Protein AF-A0A2P5CEM9-F1 (afdb_monomer_lite)

Foldseek 3Di:
DPAQDWDWDADPNFIKIKGKHKDWDFDDDPPPDTDTDIDIDIDIGGDPVCVCVCVPPVVVVVVVVVVVVCVVPVFDKDFDWDPCPPPPGTDSDDIDGDDDPDDLVPDDDDPVVSVVVVVVVVCVVPDPD

Sequence (129 aa):
MDDNQEIFKVFQGTQFWWTSGRVSYQAVTTSQKVSSVQRRYYKLTFHRCHRDLIINSYINHVMKQGQAVMVRNQQRKLFTNGSTESWYGGKWTKCVHFEHPAHFDTLAMDPKRKQEIIDGLLKFKNGKE

Radius of gyration: 23.64 Å; chains: 1; bounding box: 60×34×58 Å

Secondary structure (DSSP, 8-state):
--TT-EEEEEETTEEEEEEEEEEEEEEE-SSS-EEEEEEEEEEEEE-GGGHHHIIIIIHHHHHHHHHHHHHHT---EEEEEPPTTSSSTT-EEEEEE---S--TTTS---HHHHHHHHHHHHHHHH---

InterPro domains:
  IPR050747 Mitochondrial chaperone BCS1 subfamily [PTHR23070] (1-129)

Organism: Parasponia andersonii (NCBI:txid3476)

Structure (mmCIF, N/CA/C/O backbone):
data_AF-A0A2P5CEM9-F1
#
_entry.id   AF-A0A2P5CEM9-F1
#
loop_
_atom_site.group_PDB
_atom_site.id
_atom_site.type_symbol
_atom_site.label_atom_id
_atom_site.label_alt_id
_atom_site.label_comp_id
_atom_site.label_asym_id
_atom_site.label_entity_id
_atom_site.label_seq_id
_atom_site.pdbx_PDB_ins_code
_atom_site.Cartn_x
_atom_site.Cartn_y
_atom_site.Cartn_z
_atom_site.occupancy
_atom_site.B_iso_or_equiv
_atom_site.auth_seq_id
_atom_site.auth_comp_id
_atom_site.auth_asym_id
_atom_site.auth_atom_id
_atom_site.pdbx_PDB_model_num
ATOM 1 N N . MET A 1 1 ? 11.752 -11.652 -6.640 1.00 60.38 1 MET A N 1
ATOM 2 C CA . MET A 1 1 ? 12.054 -11.342 -8.044 1.00 60.38 1 MET A CA 1
ATOM 3 C C . MET A 1 1 ? 13.547 -11.402 -8.159 1.00 60.38 1 MET A C 1
ATOM 5 O O . MET A 1 1 ? 14.207 -10.527 -7.597 1.00 60.38 1 MET A O 1
ATOM 9 N N . ASP A 1 2 ? 14.052 -12.455 -8.779 1.00 72.62 2 ASP A N 1
ATOM 10 C CA . ASP A 1 2 ? 15.472 -12.510 -9.105 1.00 72.62 2 ASP A CA 1
ATOM 11 C C . ASP A 1 2 ? 15.781 -11.507 -10.223 1.00 72.62 2 ASP A C 1
ATOM 13 O O . ASP A 1 2 ? 14.880 -10.991 -10.899 1.00 72.62 2 ASP A O 1
ATOM 17 N N . ASP A 1 3 ? 17.051 -11.134 -10.365 1.00 73.94 3 ASP A N 1
ATOM 18 C CA . ASP A 1 3 ? 17.450 -10.172 -11.390 1.00 73.94 3 ASP A CA 1
ATOM 19 C C . ASP A 1 3 ? 17.136 -10.763 -12.788 1.00 73.94 3 ASP A C 1
ATOM 21 O O . ASP A 1 3 ? 17.421 -11.928 -13.055 1.00 73.94 3 ASP A O 1
ATOM 25 N N . ASN A 1 4 ? 16.529 -9.962 -13.671 1.00 75.31 4 ASN A N 1
ATOM 26 C CA . ASN A 1 4 ? 16.057 -10.325 -15.019 1.00 75.31 4 ASN A CA 1
ATOM 27 C C . ASN A 1 4 ? 14.884 -11.318 -15.092 1.00 75.31 4 ASN A C 1
ATOM 29 O O . ASN A 1 4 ? 14.591 -11.842 -16.165 1.00 75.31 4 ASN A O 1
ATOM 33 N N . GLN A 1 5 ? 14.172 -11.560 -13.990 1.00 80.62 5 GLN A N 1
ATOM 34 C CA . GLN A 1 5 ? 12.951 -12.359 -14.033 1.00 80.62 5 GLN A CA 1
ATOM 35 C C . GLN A 1 5 ? 11.828 -11.595 -14.749 1.00 80.62 5 GLN A C 1
ATOM 37 O O . GLN A 1 5 ? 11.473 -10.481 -14.351 1.00 80.62 5 GLN A O 1
ATOM 42 N N . GLU A 1 6 ? 11.252 -12.208 -15.785 1.00 85.44 6 GLU A N 1
ATOM 43 C CA . GLU A 1 6 ? 10.106 -11.660 -16.509 1.00 85.44 6 GLU A CA 1
ATOM 44 C C . GLU A 1 6 ? 8.791 -12.244 -15.992 1.00 85.44 6 GLU A C 1
ATOM 46 O O . GLU A 1 6 ? 8.664 -13.448 -15.763 1.00 85.44 6 GLU A O 1
ATOM 51 N N . ILE A 1 7 ? 7.787 -11.388 -15.818 1.00 88.25 7 ILE A N 1
ATOM 52 C CA . ILE A 1 7 ? 6.451 -11.787 -15.385 1.00 88.25 7 ILE A CA 1
ATOM 53 C C . ILE A 1 7 ? 5.422 -11.293 -16.374 1.00 88.25 7 ILE A C 1
ATOM 55 O O . ILE A 1 7 ? 5.240 -10.091 -16.568 1.00 88.25 7 ILE A O 1
ATOM 59 N N . PHE A 1 8 ? 4.686 -12.255 -16.911 1.00 89.75 8 PHE A N 1
ATOM 60 C CA . PHE A 1 8 ? 3.528 -12.017 -17.746 1.00 89.75 8 PHE A CA 1
ATOM 61 C C . PHE A 1 8 ? 2.328 -11.534 -16.923 1.00 89.75 8 PHE A C 1
ATOM 63 O O . PHE A 1 8 ? 2.036 -12.051 -15.837 1.00 89.75 8 PHE A O 1
ATOM 70 N N . LYS A 1 9 ? 1.608 -10.546 -17.455 1.00 89.88 9 LYS A N 1
ATOM 71 C CA . LYS A 1 9 ? 0.383 -10.006 -16.866 1.00 89.88 9 LYS A CA 1
ATOM 72 C C . LYS A 1 9 ? -0.648 -9.677 -17.939 1.00 89.88 9 LYS A C 1
ATOM 74 O O . LYS A 1 9 ? -0.313 -9.295 -19.058 1.00 89.88 9 LYS A O 1
ATOM 79 N N . VAL A 1 10 ? -1.914 -9.785 -17.538 1.00 90.38 10 VAL A N 1
ATOM 80 C CA . VAL A 1 10 ? -3.079 -9.400 -18.338 1.00 90.38 10 VAL A CA 1
ATOM 81 C C . VAL A 1 10 ? -3.905 -8.395 -17.548 1.00 90.38 10 VAL A C 1
ATOM 83 O O . VAL A 1 10 ? -4.236 -8.640 -16.388 1.00 90.38 10 VAL A O 1
ATOM 86 N N . PHE A 1 11 ? -4.249 -7.268 -18.167 1.00 89.25 11 PHE A N 1
ATOM 87 C CA . PHE A 1 11 ? -5.136 -6.258 -17.592 1.00 89.25 11 PHE A CA 1
ATOM 88 C C . PHE A 1 11 ? -6.099 -5.759 -18.663 1.00 89.25 11 PHE A C 1
ATOM 90 O O . PHE A 1 11 ? -5.661 -5.287 -19.708 1.00 89.25 11 PHE A O 1
ATOM 97 N N . GLN A 1 12 ? -7.406 -5.887 -18.414 1.00 87.56 12 GLN A N 1
ATOM 98 C CA . GLN A 1 12 ? -8.457 -5.481 -19.361 1.00 87.56 12 GLN A CA 1
ATOM 99 C C . GLN A 1 12 ? -8.212 -6.008 -20.794 1.00 87.56 12 GLN A C 1
ATOM 101 O O . GLN A 1 12 ? -8.311 -5.271 -21.768 1.00 87.56 12 GLN A O 1
ATOM 106 N N . GLY A 1 13 ? -7.810 -7.280 -20.917 1.00 87.12 13 GLY A N 1
ATOM 107 C CA . GLY A 1 13 ? -7.512 -7.926 -22.205 1.00 87.12 13 GLY A CA 1
ATOM 108 C C . GLY A 1 13 ? -6.169 -7.546 -22.842 1.00 87.12 13 GLY A C 1
ATOM 109 O O . GLY A 1 13 ? -5.785 -8.142 -23.842 1.00 87.12 13 GLY A O 1
ATOM 110 N N . THR A 1 14 ? -5.421 -6.607 -22.258 1.00 88.31 14 THR A N 1
ATOM 111 C CA . THR A 1 14 ? -4.085 -6.214 -22.725 1.00 88.31 14 THR A CA 1
ATOM 112 C C . THR A 1 14 ? -3.001 -7.030 -22.032 1.00 88.31 14 THR A C 1
ATOM 114 O O . THR A 1 14 ? -3.011 -7.161 -20.806 1.00 88.31 14 THR A O 1
ATOM 117 N N . GLN A 1 15 ? -2.042 -7.532 -22.809 1.00 91.25 15 GLN A N 1
ATOM 118 C CA . GLN A 1 15 ? -0.895 -8.299 -22.322 1.00 91.25 15 GLN A CA 1
ATOM 119 C C . GLN A 1 15 ? 0.357 -7.425 -22.196 1.00 91.25 15 GLN A C 1
ATOM 121 O O . GLN A 1 15 ? 0.617 -6.571 -23.048 1.00 91.25 15 GLN A O 1
ATOM 126 N N . PHE A 1 16 ? 1.137 -7.637 -21.136 1.00 91.06 16 PHE A N 1
ATOM 127 C CA . PHE A 1 16 ? 2.405 -6.941 -20.907 1.00 91.06 16 PHE A CA 1
ATOM 128 C C . PHE A 1 16 ? 3.319 -7.718 -19.952 1.00 91.06 16 PHE A C 1
ATOM 130 O O . PHE A 1 16 ? 2.892 -8.648 -19.262 1.00 91.06 16 PHE A O 1
ATOM 137 N N . TRP A 1 17 ? 4.583 -7.298 -19.897 1.00 92.56 17 TRP A N 1
ATOM 138 C CA . TRP A 1 17 ? 5.641 -7.959 -19.137 1.00 92.56 17 TRP A CA 1
ATOM 139 C C . TRP A 1 17 ? 6.284 -7.006 -18.140 1.00 92.56 17 TRP A C 1
ATOM 141 O O . TRP A 1 17 ? 6.660 -5.888 -18.491 1.00 92.56 17 TRP A O 1
ATOM 151 N N . TRP A 1 18 ? 6.446 -7.472 -16.906 1.00 93.25 18 TRP A N 1
ATOM 152 C CA . TRP A 1 18 ? 7.292 -6.830 -15.906 1.00 93.25 18 TRP A CA 1
ATOM 153 C C . TRP A 1 18 ? 8.640 -7.523 -15.847 1.00 93.25 18 TRP A C 1
ATOM 155 O O . TRP A 1 18 ? 8.683 -8.743 -15.745 1.00 93.25 18 TRP A O 1
ATOM 165 N N . THR A 1 19 ? 9.721 -6.754 -15.836 1.00 91.75 19 THR A N 1
ATOM 166 C CA . THR A 1 19 ? 11.071 -7.279 -15.635 1.00 91.75 19 THR A CA 1
ATOM 167 C C . THR A 1 19 ? 11.777 -6.513 -14.521 1.00 91.75 19 THR A C 1
ATOM 169 O O . THR A 1 19 ? 11.674 -5.286 -14.427 1.00 91.75 19 THR A O 1
ATOM 172 N N . SER A 1 20 ? 12.452 -7.226 -13.619 1.00 91.12 20 SER A N 1
ATOM 173 C CA . SER A 1 20 ? 13.318 -6.625 -12.597 1.00 91.12 20 SER A CA 1
ATOM 174 C C . SER A 1 20 ? 14.733 -6.482 -13.133 1.00 91.12 20 SER A C 1
ATOM 176 O O . SER A 1 20 ? 15.295 -7.421 -13.684 1.00 91.12 20 SER A O 1
ATOM 178 N N . GLY A 1 21 ? 15.334 -5.317 -12.928 1.00 86.44 21 GLY A N 1
ATOM 179 C CA . GLY A 1 21 ? 16.712 -5.057 -13.310 1.00 86.44 21 GLY A CA 1
ATOM 180 C C . GLY A 1 21 ? 17.485 -4.343 -12.213 1.00 86.44 21 GLY A C 1
ATOM 181 O O . GLY A 1 21 ? 16.935 -3.839 -11.227 1.00 86.44 21 GLY A O 1
ATOM 182 N N . ARG A 1 22 ? 18.800 -4.300 -12.393 1.00 85.31 22 ARG A N 1
ATOM 183 C CA . ARG A 1 22 ? 19.741 -3.760 -11.420 1.00 85.31 22 ARG A CA 1
ATOM 184 C C . ARG A 1 22 ? 20.804 -2.947 -12.140 1.00 85.31 22 ARG A C 1
ATOM 186 O O . ARG A 1 22 ? 21.399 -3.419 -13.100 1.00 85.31 22 ARG A O 1
ATOM 193 N N . VAL A 1 23 ? 21.039 -1.728 -11.667 1.00 83.00 23 VAL A N 1
ATOM 194 C CA . VAL A 1 23 ? 22.134 -0.871 -12.127 1.00 83.00 23 VAL A CA 1
ATOM 195 C C . VAL A 1 23 ? 23.090 -0.676 -10.961 1.00 83.00 23 VAL A C 1
ATOM 197 O O . VAL A 1 23 ? 22.695 -0.189 -9.900 1.00 83.00 23 VAL A O 1
ATOM 200 N N . SER A 1 24 ? 24.344 -1.076 -11.144 1.00 78.19 24 SER A N 1
ATOM 201 C CA . SER A 1 24 ? 25.435 -0.784 -10.216 1.00 78.19 24 SER A CA 1
ATOM 202 C C . SER A 1 24 ? 26.276 0.356 -10.766 1.00 78.19 24 SER A C 1
ATOM 204 O O . SER A 1 24 ? 26.727 0.286 -11.907 1.00 78.19 24 SER A O 1
ATOM 206 N N . TYR A 1 25 ? 26.526 1.372 -9.948 1.00 76.25 25 TYR A N 1
ATOM 207 C CA . TYR A 1 25 ? 27.517 2.401 -10.245 1.00 76.25 25 TYR A CA 1
ATOM 208 C C . TYR A 1 25 ? 28.475 2.551 -9.063 1.00 76.25 25 TYR A C 1
ATOM 210 O O . TYR A 1 25 ? 28.106 2.352 -7.900 1.00 76.25 25 TYR A O 1
ATOM 218 N N . GLN A 1 26 ? 29.733 2.852 -9.375 1.00 68.50 26 GLN A N 1
ATOM 219 C CA . GLN A 1 26 ? 30.763 3.087 -8.372 1.00 68.50 26 GLN A CA 1
ATOM 220 C C . GLN A 1 26 ? 30.558 4.487 -7.793 1.00 68.50 26 GLN A C 1
ATOM 222 O O . GLN A 1 26 ? 30.620 5.474 -8.523 1.00 68.50 26 GLN A O 1
ATOM 227 N N . ALA A 1 27 ? 30.279 4.576 -6.493 1.00 65.12 27 ALA A N 1
ATOM 228 C CA . ALA A 1 27 ? 30.255 5.848 -5.787 1.00 65.12 27 ALA A CA 1
ATOM 229 C C . ALA A 1 27 ? 31.578 6.012 -5.030 1.00 65.12 27 ALA A C 1
ATOM 231 O O . ALA A 1 27 ? 31.940 5.179 -4.194 1.00 65.12 27 ALA A O 1
ATOM 232 N N . VAL A 1 28 ? 32.307 7.087 -5.333 1.00 61.00 28 VAL A N 1
ATOM 233 C CA . VAL A 1 28 ? 33.499 7.478 -4.576 1.00 61.00 28 VAL A CA 1
ATOM 234 C C . VAL A 1 28 ? 33.035 8.339 -3.406 1.00 61.00 28 VAL A C 1
ATOM 236 O O . VAL A 1 28 ? 32.573 9.460 -3.594 1.00 61.00 28 VAL A O 1
ATOM 239 N N . THR A 1 29 ? 33.122 7.801 -2.193 1.00 59.34 29 THR A N 1
ATOM 240 C CA . THR A 1 29 ? 32.915 8.559 -0.950 1.00 59.34 29 THR A CA 1
ATOM 241 C C . THR A 1 29 ? 34.243 9.090 -0.412 1.00 59.34 29 THR A C 1
ATOM 243 O O . THR A 1 29 ? 35.271 8.430 -0.551 1.00 59.34 29 THR A O 1
ATOM 246 N N . THR A 1 30 ? 34.212 10.259 0.239 1.00 61.12 30 THR A N 1
ATOM 247 C CA . THR A 1 30 ? 35.354 11.083 0.708 1.00 61.12 30 THR A CA 1
ATOM 248 C C . THR A 1 30 ? 36.281 10.417 1.744 1.00 61.12 30 THR A C 1
ATOM 250 O O . THR A 1 30 ? 37.157 11.064 2.303 1.00 61.12 30 THR A O 1
ATOM 253 N N . SER A 1 31 ? 36.136 9.118 2.004 1.00 58.53 31 SER A N 1
ATOM 254 C CA . SER A 1 31 ? 36.983 8.350 2.918 1.00 58.53 31 SER A CA 1
ATOM 255 C C . SER A 1 31 ? 37.314 6.977 2.319 1.00 58.53 31 SER A C 1
ATOM 257 O O . SER A 1 31 ? 36.693 5.995 2.705 1.00 58.53 31 SER A O 1
ATOM 259 N N . GLN A 1 32 ? 38.221 6.914 1.333 1.00 59.72 32 GLN A N 1
ATOM 260 C CA . GLN A 1 32 ? 38.959 5.720 0.841 1.00 59.72 32 GLN A CA 1
ATOM 261 C C . GLN A 1 32 ? 38.212 4.367 0.694 1.00 59.72 32 GLN A C 1
ATOM 263 O O . GLN A 1 32 ? 38.834 3.320 0.537 1.00 59.72 32 GLN A O 1
ATOM 268 N N . LYS A 1 33 ? 36.880 4.358 0.678 1.00 57.31 33 LYS A N 1
ATOM 269 C CA . LYS A 1 33 ? 36.043 3.168 0.576 1.00 57.31 33 LYS A CA 1
ATOM 270 C C . LYS A 1 33 ? 35.166 3.352 -0.648 1.00 57.31 33 LYS A C 1
ATOM 272 O O . LYS A 1 33 ? 34.277 4.204 -0.663 1.00 57.31 33 LYS A O 1
ATOM 277 N N . VAL A 1 34 ? 35.460 2.582 -1.691 1.00 56.84 34 VAL A N 1
ATOM 278 C CA . VAL A 1 34 ? 34.606 2.492 -2.876 1.00 56.84 34 VAL A CA 1
ATOM 279 C C . VAL A 1 34 ? 33.364 1.717 -2.456 1.00 56.84 34 VAL A C 1
ATOM 281 O O . VAL A 1 34 ? 33.444 0.534 -2.130 1.00 56.84 34 VAL A O 1
ATOM 284 N N . SER A 1 35 ? 32.221 2.396 -2.409 1.00 62.00 35 SER A N 1
ATOM 285 C CA . SER A 1 35 ? 30.934 1.753 -2.166 1.00 62.00 35 SER A CA 1
ATOM 286 C C . SER A 1 35 ? 30.231 1.568 -3.504 1.00 62.00 35 SER A C 1
ATOM 288 O O . SER A 1 35 ? 30.010 2.528 -4.246 1.00 62.00 35 SER A O 1
ATOM 290 N N . SER A 1 36 ? 29.888 0.328 -3.849 1.00 66.50 36 SER A N 1
ATOM 291 C CA . SER A 1 36 ? 29.016 0.065 -4.991 1.00 66.50 36 SER A CA 1
ATOM 292 C C . SER A 1 36 ? 27.578 0.378 -4.585 1.00 66.50 36 SER A C 1
ATOM 294 O O . SER A 1 36 ? 26.985 -0.354 -3.788 1.00 66.50 36 SER A O 1
ATOM 296 N N . VAL A 1 37 ? 26.997 1.443 -5.137 1.00 72.44 37 VAL A N 1
ATOM 297 C CA . VAL A 1 37 ? 25.571 1.712 -4.946 1.00 72.44 37 VAL A CA 1
ATOM 298 C C . VAL A 1 37 ? 24.806 0.918 -5.991 1.00 72.44 37 VAL A C 1
ATOM 300 O O . VAL A 1 37 ? 25.019 1.051 -7.196 1.00 72.44 37 VAL A O 1
ATOM 303 N N . GLN A 1 38 ? 23.912 0.063 -5.512 1.00 76.31 38 GLN A N 1
ATOM 304 C CA . GLN A 1 38 ? 23.103 -0.803 -6.348 1.00 76.31 38 GLN A CA 1
ATOM 305 C C . GLN A 1 38 ? 21.664 -0.295 -6.340 1.00 76.31 38 GLN A C 1
ATOM 307 O O . GLN A 1 38 ? 20.980 -0.356 -5.320 1.00 76.31 38 GLN A O 1
ATOM 312 N N . ARG A 1 39 ? 21.195 0.221 -7.479 1.00 81.94 39 ARG A N 1
ATOM 313 C CA . ARG A 1 39 ? 19.796 0.622 -7.663 1.00 81.94 39 ARG A CA 1
ATOM 314 C C . ARG A 1 39 ? 19.031 -0.483 -8.379 1.00 81.94 39 ARG A C 1
ATOM 316 O O . ARG A 1 39 ? 19.444 -0.945 -9.440 1.00 81.94 39 ARG A O 1
ATOM 323 N N . ARG A 1 40 ? 17.901 -0.892 -7.803 1.00 86.56 40 ARG A N 1
ATOM 324 C CA . ARG A 1 40 ? 16.937 -1.792 -8.449 1.00 86.56 40 ARG A CA 1
ATOM 325 C C . ARG A 1 40 ? 15.909 -0.971 -9.219 1.00 86.56 40 ARG A C 1
ATOM 327 O O . ARG A 1 40 ? 15.478 0.073 -8.734 1.00 86.56 40 ARG A O 1
ATOM 334 N N . TYR A 1 41 ? 15.517 -1.451 -10.391 1.00 87.50 41 TYR A N 1
ATOM 335 C CA . TYR A 1 41 ? 14.439 -0.876 -11.186 1.00 87.50 41 TYR A CA 1
ATOM 336 C C . TYR A 1 41 ? 13.494 -1.973 -11.669 1.00 87.50 41 TYR A C 1
ATOM 338 O O . TYR A 1 41 ? 13.864 -3.144 -11.754 1.00 87.50 41 TYR A O 1
ATOM 346 N N . TYR A 1 42 ? 12.271 -1.574 -11.999 1.00 89.56 42 TYR A N 1
ATOM 347 C CA . TYR A 1 42 ? 11.294 -2.433 -12.651 1.00 89.56 42 TYR A CA 1
ATOM 348 C C . TYR A 1 42 ? 10.941 -1.818 -13.997 1.00 89.56 42 TYR A C 1
ATOM 350 O O . TYR A 1 42 ? 10.687 -0.616 -14.085 1.00 89.56 42 TYR A O 1
ATOM 358 N N . LYS A 1 43 ? 10.945 -2.635 -15.045 1.00 91.12 43 LYS A N 1
ATOM 359 C CA . LYS A 1 43 ? 10.611 -2.233 -16.406 1.00 91.12 43 LYS A CA 1
ATOM 360 C C . LYS A 1 43 ? 9.303 -2.896 -16.816 1.00 91.12 43 LYS A C 1
ATOM 362 O O . LYS A 1 43 ? 9.112 -4.088 -16.600 1.00 91.12 43 LYS A O 1
ATOM 367 N N . LEU A 1 44 ? 8.423 -2.103 -17.416 1.00 92.50 44 LEU A N 1
ATOM 368 C CA . LEU A 1 44 ? 7.158 -2.552 -17.980 1.00 92.50 44 LEU A CA 1
ATOM 369 C C . LEU A 1 44 ? 7.250 -2.500 -19.508 1.00 92.50 44 LEU A C 1
ATOM 371 O O . LEU A 1 44 ? 7.451 -1.425 -20.074 1.00 92.50 44 LEU A O 1
ATOM 375 N N . THR A 1 45 ? 7.105 -3.646 -20.166 1.00 92.25 45 THR A N 1
ATOM 376 C CA . THR A 1 45 ? 7.158 -3.781 -21.628 1.00 92.25 45 THR A CA 1
ATOM 377 C C . THR A 1 45 ? 5.764 -4.104 -22.157 1.00 92.25 45 THR A C 1
ATOM 379 O O . THR A 1 45 ? 5.139 -5.066 -21.716 1.00 92.25 45 THR A O 1
ATOM 382 N N . PHE A 1 46 ? 5.265 -3.296 -23.091 1.00 92.06 46 PHE A N 1
ATOM 383 C CA . PHE A 1 46 ? 3.929 -3.427 -23.676 1.00 92.06 46 PHE A CA 1
ATOM 384 C C . PHE A 1 46 ? 3.910 -2.873 -25.105 1.00 92.06 46 PHE A C 1
ATOM 386 O O . PHE A 1 46 ? 4.776 -2.085 -25.492 1.00 92.06 46 PHE A O 1
ATOM 393 N N . HIS A 1 47 ? 2.910 -3.269 -25.892 1.00 92.00 47 HIS A N 1
ATOM 394 C CA . HIS A 1 47 ? 2.753 -2.766 -27.254 1.00 92.00 47 HIS A CA 1
ATOM 395 C C . HIS A 1 47 ? 2.275 -1.304 -27.262 1.00 92.00 47 HIS A C 1
ATOM 397 O O . HIS A 1 47 ? 1.369 -0.934 -26.515 1.00 92.00 47 HIS A O 1
ATOM 403 N N . ARG A 1 48 ? 2.839 -0.466 -28.146 1.00 90.69 48 ARG A N 1
ATOM 404 C CA . ARG A 1 48 ? 2.599 0.992 -28.178 1.00 90.69 48 ARG A CA 1
ATOM 405 C C . ARG A 1 48 ? 1.117 1.377 -28.273 1.00 90.69 48 ARG A C 1
ATOM 407 O O . ARG A 1 48 ? 0.741 2.408 -27.722 1.00 90.69 48 ARG A O 1
ATOM 414 N N . CYS A 1 49 ? 0.282 0.566 -28.927 1.00 92.50 49 CYS A N 1
ATOM 415 C CA . CYS A 1 49 ? -1.157 0.838 -29.049 1.00 92.50 49 CYS A CA 1
ATOM 416 C C . CYS A 1 49 ? -1.889 0.902 -27.696 1.00 92.50 49 CYS A C 1
ATOM 418 O O . CYS A 1 49 ? -2.905 1.577 -27.592 1.00 92.50 49 CYS A O 1
ATOM 420 N N . HIS A 1 50 ? -1.358 0.267 -26.648 1.00 91.75 50 HIS A N 1
ATOM 421 C CA . HIS A 1 50 ? -1.976 0.244 -25.321 1.00 91.75 50 HIS A CA 1
ATOM 422 C C . HIS A 1 50 ? -1.422 1.310 -24.368 1.00 91.75 50 HIS A C 1
ATOM 424 O O . HIS A 1 50 ? -1.706 1.275 -23.171 1.00 91.75 50 HIS A O 1
ATOM 430 N N . ARG A 1 51 ? -0.627 2.264 -24.872 1.00 90.38 51 ARG A N 1
ATOM 431 C CA . ARG A 1 51 ? 0.045 3.283 -24.053 1.00 90.38 51 ARG A CA 1
ATOM 432 C C . ARG A 1 51 ? -0.908 4.031 -23.126 1.00 90.38 51 ARG A C 1
ATOM 434 O O . ARG A 1 51 ? -0.610 4.149 -21.940 1.00 90.38 51 ARG A O 1
ATOM 441 N N . ASP A 1 52 ? -2.042 4.490 -23.639 1.00 92.62 52 ASP A N 1
ATOM 442 C CA . ASP A 1 52 ? -2.962 5.312 -22.850 1.00 92.62 52 ASP A CA 1
ATOM 443 C C . ASP A 1 52 ? -3.667 4.493 -21.762 1.00 92.62 52 ASP A C 1
ATOM 445 O O . ASP A 1 52 ? -3.809 4.957 -20.631 1.00 92.62 52 ASP A O 1
ATOM 449 N N . LEU A 1 53 ? -4.018 3.237 -22.056 1.00 92.69 53 LEU A N 1
ATOM 450 C CA . LEU A 1 53 ? -4.596 2.308 -21.082 1.00 92.69 53 LEU A CA 1
ATOM 451 C C . LEU A 1 53 ? -3.597 1.977 -19.965 1.00 92.69 53 LEU A C 1
ATOM 453 O O . LEU A 1 53 ? -3.950 1.988 -18.783 1.00 92.69 53 LEU A O 1
ATOM 457 N N . ILE A 1 54 ? -2.337 1.721 -20.322 1.00 91.88 54 ILE A N 1
ATOM 458 C CA . ILE A 1 54 ? -1.301 1.377 -19.348 1.00 91.88 54 ILE A CA 1
ATOM 459 C C . ILE A 1 54 ? -0.998 2.564 -18.430 1.00 91.88 54 ILE A C 1
ATOM 461 O O . ILE A 1 54 ? -1.026 2.413 -17.208 1.00 91.88 54 ILE A O 1
ATOM 465 N N . ILE A 1 55 ? -0.753 3.747 -19.000 1.00 90.38 55 ILE A N 1
ATOM 466 C CA . ILE A 1 55 ? -0.374 4.937 -18.229 1.00 90.38 55 ILE A CA 1
ATOM 467 C C . ILE A 1 55 ? -1.530 5.408 -17.339 1.00 90.38 55 ILE A C 1
ATOM 469 O O . ILE A 1 55 ? -1.322 5.642 -16.150 1.00 90.38 55 ILE A O 1
ATOM 473 N N . ASN A 1 56 ? -2.749 5.509 -17.879 1.00 91.44 56 ASN A N 1
ATOM 474 C CA . ASN A 1 56 ? -3.859 6.134 -17.155 1.00 91.44 56 ASN A CA 1
ATOM 475 C C . ASN A 1 56 ? -4.600 5.170 -16.218 1.00 91.44 56 ASN A C 1
ATOM 477 O O . ASN A 1 56 ? -5.130 5.603 -15.194 1.00 91.44 56 ASN A O 1
ATOM 481 N N . SER A 1 57 ? -4.652 3.874 -16.537 1.00 92.69 57 SER A N 1
ATOM 482 C CA . SER A 1 57 ? -5.443 2.896 -15.776 1.00 92.69 57 SER A CA 1
ATOM 483 C C . SER A 1 57 ? -4.558 1.922 -15.005 1.00 92.69 57 SER A C 1
ATOM 485 O O . SER A 1 57 ? -4.638 1.842 -13.776 1.00 92.69 57 SER A O 1
ATOM 487 N N . TYR A 1 58 ? -3.663 1.218 -15.702 1.00 93.06 58 TYR A N 1
ATOM 488 C CA . TYR A 1 58 ? -2.902 0.128 -15.094 1.00 93.06 58 TYR A CA 1
ATOM 489 C C . TYR A 1 58 ? -1.914 0.607 -14.022 1.00 93.06 58 TYR A C 1
ATOM 491 O O . TYR A 1 58 ? -1.907 0.066 -12.917 1.00 93.06 58 TYR A O 1
ATOM 499 N N . ILE A 1 59 ? -1.115 1.645 -14.295 1.00 91.88 59 ILE A N 1
ATOM 500 C CA . ILE A 1 59 ? -0.152 2.164 -13.306 1.00 91.88 59 ILE A CA 1
ATOM 501 C C . ILE A 1 59 ? -0.870 2.649 -12.043 1.00 91.88 59 ILE A C 1
ATOM 503 O O . ILE A 1 59 ? -0.463 2.313 -10.930 1.00 91.88 59 ILE A O 1
ATOM 507 N N . ASN A 1 60 ? -1.987 3.359 -12.199 1.00 92.75 60 ASN A N 1
ATOM 508 C CA . ASN A 1 60 ? -2.804 3.805 -11.071 1.00 92.75 60 ASN A CA 1
ATOM 509 C C . ASN A 1 60 ? -3.378 2.628 -10.273 1.00 92.75 60 ASN A C 1
ATOM 511 O O . ASN A 1 60 ? -3.395 2.663 -9.041 1.00 92.75 60 ASN A O 1
ATOM 515 N N . HIS A 1 61 ? -3.818 1.569 -10.953 1.00 93.19 61 HIS A N 1
ATOM 516 C CA . HIS A 1 61 ? -4.270 0.342 -10.307 1.00 93.19 61 HIS A CA 1
ATOM 517 C C . HIS A 1 61 ? -3.153 -0.316 -9.482 1.00 93.19 61 HIS A C 1
ATOM 519 O O . HIS A 1 61 ? -3.369 -0.628 -8.311 1.00 93.19 61 HIS A O 1
ATOM 525 N N . VAL A 1 62 ? -1.948 -0.453 -10.048 1.00 92.62 62 VAL A N 1
ATOM 526 C CA . VAL A 1 62 ? -0.778 -1.009 -9.347 1.00 92.62 62 VAL A CA 1
ATOM 527 C C . VAL A 1 62 ? -0.407 -0.162 -8.133 1.00 92.62 62 VAL A C 1
ATOM 529 O O . VAL A 1 62 ? -0.166 -0.715 -7.064 1.00 92.62 62 VAL A O 1
ATOM 532 N N . MET A 1 63 ? -0.415 1.169 -8.253 1.00 92.69 63 MET A N 1
ATOM 533 C CA . MET A 1 63 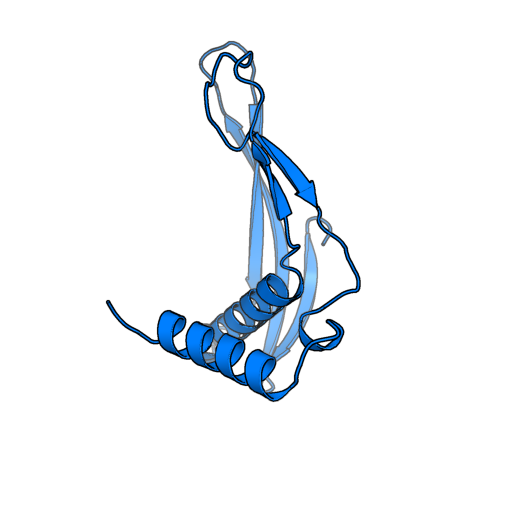? -0.123 2.064 -7.128 1.00 92.69 63 MET A CA 1
ATOM 534 C C . MET A 1 63 ? -1.146 1.914 -5.998 1.00 92.69 63 MET A C 1
ATOM 536 O O . MET A 1 63 ? -0.760 1.793 -4.837 1.00 92.69 63 MET A O 1
ATOM 540 N N . LYS A 1 64 ? -2.444 1.849 -6.323 1.00 93.50 64 LYS A N 1
ATOM 541 C CA . LYS A 1 64 ? -3.508 1.616 -5.331 1.00 93.50 64 LYS A CA 1
ATOM 542 C C . LYS A 1 64 ? -3.360 0.259 -4.644 1.00 93.50 64 LYS A C 1
ATOM 544 O O . LYS A 1 64 ? -3.470 0.180 -3.423 1.00 93.50 64 LYS A O 1
ATOM 549 N N . GLN A 1 65 ? -3.075 -0.800 -5.403 1.00 92.50 65 GLN A N 1
ATOM 550 C CA . GLN A 1 65 ? -2.818 -2.125 -4.833 1.00 92.50 65 GLN A CA 1
ATOM 551 C C . GLN A 1 65 ? -1.569 -2.129 -3.951 1.00 92.50 65 GLN A C 1
ATOM 553 O O . GLN A 1 65 ? -1.601 -2.682 -2.856 1.00 92.50 65 GLN A O 1
ATOM 558 N N . GLY A 1 66 ? -0.494 -1.473 -4.389 1.00 91.19 66 GLY A N 1
ATOM 559 C CA . GLY A 1 66 ? 0.730 -1.313 -3.612 1.00 91.19 66 GLY A CA 1
ATOM 560 C C . GLY A 1 66 ? 0.466 -0.614 -2.283 1.00 91.19 66 GLY A C 1
ATOM 561 O O . GLY A 1 66 ? 0.858 -1.128 -1.241 1.00 91.19 66 GLY A O 1
ATOM 562 N N . GLN A 1 67 ? -0.279 0.493 -2.295 1.00 90.75 67 GLN A N 1
ATOM 563 C CA . GLN A 1 67 ? -0.690 1.189 -1.073 1.00 90.75 67 GLN A CA 1
ATOM 564 C C . GLN A 1 67 ? -1.542 0.301 -0.162 1.00 90.75 67 GLN A C 1
ATOM 566 O O . GLN A 1 67 ? -1.282 0.239 1.036 1.00 90.75 67 GLN A O 1
ATOM 571 N N . ALA A 1 68 ? -2.514 -0.432 -0.708 1.00 90.38 68 ALA A N 1
ATOM 572 C CA . ALA A 1 68 ? -3.333 -1.353 0.077 1.00 90.38 68 ALA A CA 1
ATOM 573 C C . ALA A 1 68 ? -2.491 -2.463 0.731 1.00 90.38 68 ALA A C 1
ATOM 575 O O . ALA A 1 68 ? -2.689 -2.782 1.901 1.00 90.38 68 ALA A O 1
ATOM 576 N N . VAL A 1 69 ? -1.513 -3.016 0.005 1.00 89.31 69 VAL A N 1
ATOM 577 C CA . VAL A 1 69 ? -0.561 -4.000 0.541 1.00 89.31 69 VAL A CA 1
ATOM 578 C C . VAL A 1 69 ? 0.335 -3.372 1.604 1.00 89.31 69 VAL A C 1
ATOM 580 O O . VAL A 1 69 ? 0.561 -3.995 2.636 1.00 89.31 69 VAL A O 1
ATOM 583 N N . MET A 1 70 ? 0.810 -2.142 1.398 1.00 86.75 70 MET A N 1
ATOM 584 C CA . MET A 1 70 ? 1.608 -1.420 2.390 1.00 86.75 70 MET A CA 1
ATOM 585 C C . MET A 1 70 ? 0.827 -1.185 3.680 1.00 86.75 70 MET A C 1
ATOM 587 O O . MET A 1 70 ? 1.372 -1.450 4.741 1.00 86.75 70 MET A O 1
ATOM 591 N N . VAL A 1 71 ? -0.433 -0.746 3.597 1.00 84.75 71 VAL A N 1
ATOM 592 C CA . VAL A 1 71 ? -1.310 -0.547 4.764 1.00 84.75 71 VAL A CA 1
ATOM 593 C C . VAL A 1 71 ? -1.602 -1.878 5.454 1.00 84.75 71 VAL A C 1
ATOM 595 O O . VAL A 1 71 ? -1.499 -1.974 6.672 1.00 84.75 71 VAL A O 1
ATOM 598 N N . ARG A 1 72 ? -1.912 -2.932 4.689 1.00 81.50 72 ARG A N 1
ATOM 599 C CA . ARG A 1 72 ? -2.169 -4.273 5.235 1.00 81.50 72 ARG A CA 1
ATOM 600 C C . ARG A 1 72 ? -0.948 -4.851 5.950 1.00 81.50 72 ARG A C 1
ATOM 602 O O . ARG A 1 72 ? -1.090 -5.462 7.003 1.00 81.50 72 ARG A O 1
ATOM 609 N N . ASN A 1 73 ? 0.234 -4.661 5.375 1.00 80.69 73 ASN A N 1
ATOM 610 C CA . ASN A 1 73 ? 1.499 -5.143 5.925 1.00 80.69 73 ASN A CA 1
ATOM 611 C C . ASN A 1 73 ? 2.169 -4.105 6.832 1.00 80.69 73 ASN A C 1
ATOM 613 O O . ASN A 1 73 ? 3.326 -4.289 7.217 1.00 80.69 73 ASN A O 1
ATOM 617 N N . GLN A 1 74 ? 1.484 -3.005 7.164 1.00 79.00 74 GLN A N 1
ATOM 618 C CA . GLN A 1 74 ? 2.033 -1.979 8.031 1.00 79.00 74 GLN A CA 1
ATOM 619 C C . GLN A 1 74 ? 2.137 -2.549 9.441 1.00 79.00 74 GLN A C 1
ATOM 621 O O . GLN A 1 74 ? 1.179 -2.580 10.212 1.00 79.00 74 GLN A O 1
ATOM 626 N N . GLN A 1 75 ? 3.331 -3.022 9.780 1.00 78.19 75 GLN A N 1
ATOM 627 C CA . GLN A 1 75 ? 3.605 -3.525 11.113 1.00 78.19 75 GLN A CA 1
ATOM 628 C C . GLN A 1 75 ? 3.537 -2.372 12.114 1.00 78.19 75 GLN A C 1
ATOM 630 O O . GLN A 1 75 ? 4.179 -1.330 11.941 1.00 78.19 75 GLN A O 1
ATOM 635 N N . ARG A 1 76 ? 2.769 -2.577 13.187 1.00 82.62 76 ARG A N 1
ATOM 636 C CA . ARG A 1 76 ? 2.775 -1.677 14.339 1.00 82.62 76 ARG A CA 1
ATOM 637 C C . ARG A 1 76 ? 4.165 -1.732 14.968 1.00 82.62 76 ARG A C 1
ATOM 639 O O . ARG A 1 76 ? 4.734 -2.806 15.144 1.00 82.62 76 ARG A O 1
ATOM 646 N N . LYS A 1 77 ? 4.721 -0.567 15.281 1.00 85.31 77 LYS A N 1
ATOM 647 C CA . LYS A 1 77 ? 6.028 -0.431 15.926 1.00 85.31 77 LYS A CA 1
ATOM 648 C C . LYS A 1 77 ? 5.822 0.222 17.279 1.00 85.31 77 LYS A C 1
ATOM 650 O O . LYS A 1 77 ? 5.198 1.279 17.350 1.00 85.31 77 LYS A O 1
ATOM 655 N N . LEU A 1 78 ? 6.333 -0.407 18.330 1.00 84.38 78 LEU A N 1
ATOM 656 C CA . LEU A 1 78 ? 6.345 0.184 19.659 1.00 84.38 78 LEU A CA 1
ATOM 657 C C . LEU A 1 78 ? 7.661 0.933 19.832 1.00 84.38 78 LEU A C 1
ATOM 659 O O . LEU A 1 78 ? 8.738 0.347 19.701 1.00 84.38 78 LEU A O 1
ATOM 663 N N . PHE A 1 79 ? 7.554 2.226 20.112 1.00 83.44 79 PHE A N 1
ATOM 664 C CA . PHE A 1 79 ? 8.686 3.066 20.462 1.00 83.44 79 PHE A CA 1
ATOM 665 C C . PHE A 1 79 ? 8.708 3.250 21.974 1.00 83.44 79 PHE A C 1
ATOM 667 O O . PHE A 1 79 ? 7.676 3.540 22.575 1.00 83.44 79 PHE A O 1
ATOM 674 N N . THR A 1 80 ? 9.875 3.093 22.592 1.00 78.81 80 THR A N 1
ATOM 675 C CA . THR A 1 80 ? 10.069 3.420 24.009 1.00 78.81 80 THR A CA 1
ATOM 676 C C . THR A 1 80 ? 11.050 4.572 24.150 1.00 78.81 80 THR A C 1
ATOM 678 O O . THR A 1 80 ? 11.904 4.789 23.282 1.00 78.81 80 THR A O 1
ATOM 681 N N . ASN A 1 81 ? 10.925 5.318 25.248 1.00 78.25 81 ASN A N 1
ATOM 682 C CA . ASN A 1 81 ? 11.871 6.378 25.564 1.00 78.25 81 ASN A CA 1
ATOM 683 C C . ASN A 1 81 ? 13.287 5.788 25.699 1.00 78.25 81 ASN A C 1
ATOM 685 O O . ASN A 1 81 ? 13.459 4.702 26.261 1.00 78.25 81 ASN A O 1
ATOM 689 N N . GLY A 1 82 ? 14.275 6.472 25.129 1.00 66.31 82 GLY A N 1
ATOM 690 C CA . GLY A 1 82 ? 15.682 6.128 25.306 1.00 66.31 82 GLY A CA 1
ATOM 691 C C . GLY A 1 82 ? 16.170 6.498 26.694 1.00 66.31 82 GLY A C 1
ATOM 692 O O . GLY A 1 82 ? 15.671 7.456 27.282 1.00 66.31 82 GLY A O 1
ATOM 693 N N . SER A 1 83 ? 17.173 5.783 27.210 1.00 62.88 83 SER A N 1
ATOM 694 C CA . SER A 1 83 ? 17.906 6.286 28.371 1.00 62.88 83 SER A CA 1
ATOM 695 C C . SER A 1 83 ? 18.658 7.566 27.990 1.00 62.88 83 SER A C 1
ATOM 697 O O . SER A 1 83 ? 19.131 7.740 26.863 1.00 62.88 83 SER A O 1
ATOM 699 N N . THR A 1 84 ? 18.773 8.473 28.952 1.00 58.94 84 THR A N 1
ATOM 700 C CA . THR A 1 84 ? 19.467 9.764 28.845 1.00 58.94 84 THR A CA 1
ATOM 701 C C . THR A 1 84 ? 20.977 9.641 28.598 1.00 58.94 84 THR A C 1
ATOM 703 O O . THR A 1 84 ? 21.621 10.647 28.328 1.00 58.94 84 THR A O 1
ATOM 706 N N . GLU A 1 85 ? 21.539 8.430 28.662 1.00 58.25 85 GLU A N 1
ATOM 707 C CA . GLU A 1 85 ? 22.972 8.147 28.490 1.00 58.25 85 GLU A CA 1
ATOM 708 C C . GLU A 1 85 ? 23.425 8.053 27.028 1.00 58.25 85 GLU A C 1
ATOM 710 O O . GLU A 1 85 ? 24.624 8.055 26.749 1.00 58.25 85 GLU A O 1
ATOM 715 N N . SER A 1 86 ? 22.501 7.978 26.064 1.00 56.22 86 SER A N 1
ATOM 716 C CA . SER A 1 86 ? 22.901 8.083 24.661 1.00 56.22 86 SER A CA 1
ATOM 717 C C . SER A 1 86 ? 23.241 9.542 24.344 1.00 56.22 86 SER A C 1
ATOM 719 O O . SER A 1 86 ? 22.465 10.443 24.659 1.00 56.22 86 SER A O 1
ATOM 721 N N . TRP A 1 87 ? 24.361 9.775 23.651 1.00 57.28 87 TRP A N 1
ATOM 722 C CA . TRP A 1 87 ? 24.814 11.101 23.191 1.00 57.28 87 TRP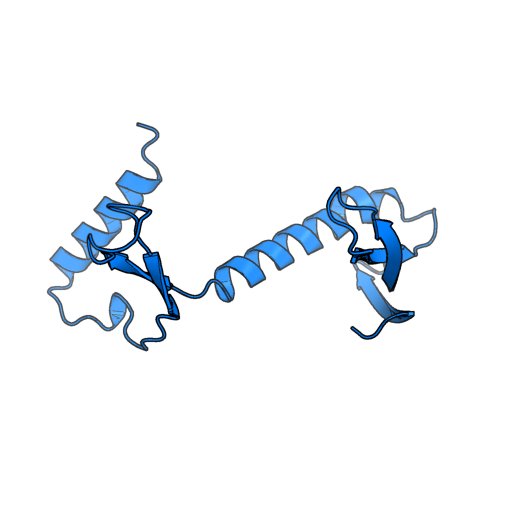 A CA 1
ATOM 723 C C . TRP A 1 87 ? 23.749 11.857 22.362 1.00 57.28 87 TRP A C 1
ATOM 725 O O . TRP A 1 87 ? 23.859 13.059 22.133 1.00 57.28 87 TRP A O 1
ATOM 735 N N . TYR A 1 88 ? 22.690 11.158 21.941 1.00 55.41 88 TYR A N 1
ATOM 736 C CA . TYR A 1 88 ? 21.467 11.698 21.363 1.00 55.41 88 TYR A CA 1
ATOM 737 C C . TYR A 1 88 ? 20.343 11.734 22.409 1.00 55.41 88 TYR A C 1
ATOM 739 O O . TYR A 1 88 ? 19.394 10.949 22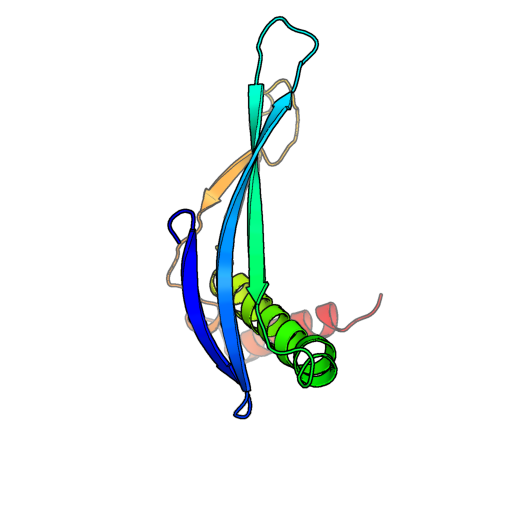.346 1.00 55.41 88 TYR A O 1
ATOM 747 N N . GLY A 1 89 ? 20.452 12.646 23.376 1.00 49.81 89 GLY A N 1
ATOM 748 C CA . GLY A 1 89 ? 19.458 12.828 24.435 1.00 49.81 89 GLY A CA 1
ATOM 749 C C . GLY A 1 89 ? 18.006 12.878 23.930 1.00 49.81 89 GLY A C 1
ATOM 750 O O . GLY A 1 89 ? 17.708 13.448 22.878 1.00 49.81 89 GLY A O 1
ATOM 751 N N . GLY A 1 90 ? 17.099 12.261 24.694 1.00 55.91 90 GLY A N 1
ATOM 752 C CA . GLY A 1 90 ? 15.646 12.467 24.606 1.00 55.91 90 GLY A CA 1
ATOM 753 C C . GLY A 1 90 ? 14.923 11.906 23.377 1.00 55.91 90 GLY A C 1
ATOM 754 O O . GLY A 1 90 ? 13.766 12.256 23.151 1.00 55.91 90 GLY A O 1
ATOM 755 N N . LYS A 1 91 ? 15.558 11.062 22.556 1.00 64.81 91 LYS A N 1
ATOM 756 C CA . LYS A 1 91 ? 14.914 10.501 21.357 1.00 64.81 91 LYS A CA 1
ATOM 757 C C . LYS A 1 91 ? 14.250 9.151 21.640 1.00 64.81 91 LYS A C 1
ATOM 759 O O . LYS A 1 91 ? 14.826 8.293 22.311 1.00 64.81 91 LYS A O 1
ATOM 764 N N . TRP A 1 92 ? 13.076 8.934 21.037 1.00 67.00 92 TRP A N 1
ATOM 765 C CA . TRP A 1 92 ? 12.457 7.614 20.857 1.00 67.00 92 TRP A CA 1
ATOM 766 C C . TRP A 1 92 ? 13.434 6.701 20.100 1.00 67.00 92 TRP A C 1
ATOM 768 O O . TRP A 1 92 ? 13.513 6.741 18.875 1.00 67.00 92 TRP A O 1
ATOM 778 N N . THR A 1 93 ? 14.250 5.941 20.826 1.00 65.38 93 THR A N 1
ATOM 779 C CA . THR A 1 93 ? 15.441 5.267 20.269 1.00 65.38 93 THR A CA 1
ATOM 780 C C . THR A 1 93 ? 15.258 3.767 20.129 1.00 65.38 93 THR A C 1
ATOM 782 O O . THR A 1 93 ? 15.823 3.171 19.215 1.00 65.38 93 THR A O 1
ATOM 785 N N . LYS A 1 94 ? 14.448 3.140 20.986 1.00 67.00 94 LYS A N 1
ATOM 786 C CA . LYS A 1 94 ? 14.192 1.700 20.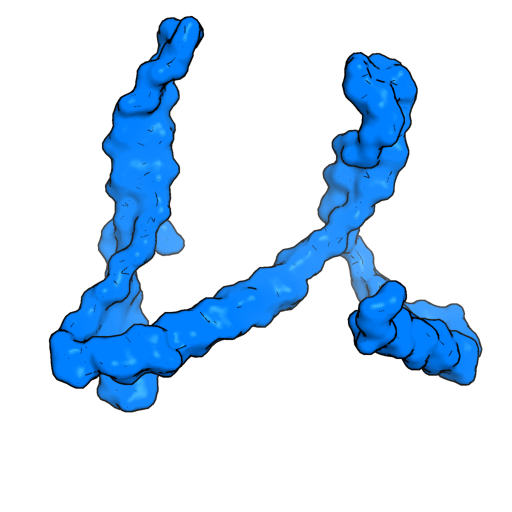912 1.00 67.00 94 LYS A CA 1
ATOM 787 C C . LYS A 1 94 ? 12.871 1.452 20.198 1.00 67.00 94 LYS A C 1
ATOM 789 O O . LYS A 1 94 ? 11.818 1.896 20.649 1.00 67.00 94 LYS A O 1
ATOM 794 N N . CYS A 1 95 ? 12.954 0.753 19.072 1.00 74.56 95 CYS A N 1
ATOM 795 C CA . CYS A 1 95 ? 11.824 0.384 18.234 1.00 74.56 95 CYS A CA 1
ATOM 796 C C . CYS A 1 95 ? 11.755 -1.141 18.142 1.00 74.56 95 CYS A C 1
ATOM 798 O O . CYS A 1 95 ? 12.731 -1.772 17.738 1.00 74.56 95 CYS A O 1
ATOM 800 N N . VAL A 1 96 ? 10.619 -1.727 18.514 1.00 80.38 96 VAL A N 1
ATOM 801 C CA . VAL A 1 96 ? 10.363 -3.165 18.355 1.00 80.38 96 VAL A CA 1
ATOM 802 C C . VAL A 1 96 ? 9.119 -3.387 17.505 1.00 80.38 96 VAL A C 1
ATOM 804 O O . VAL A 1 96 ? 8.157 -2.615 17.574 1.00 80.38 96 VAL A O 1
ATOM 807 N N . HIS A 1 97 ? 9.145 -4.437 16.683 1.00 82.06 97 HIS A N 1
ATOM 808 C CA . HIS A 1 97 ? 7.961 -4.886 15.959 1.00 82.06 97 HIS A CA 1
ATOM 809 C C . HIS A 1 97 ? 6.918 -5.344 16.984 1.00 82.06 97 HIS A C 1
ATOM 811 O O . HIS A 1 97 ? 7.198 -6.198 17.822 1.00 82.06 97 HIS A O 1
ATOM 817 N N . PHE A 1 98 ? 5.742 -4.718 16.964 1.00 82.00 98 PHE A N 1
ATOM 818 C CA . PHE A 1 98 ? 4.656 -5.019 17.885 1.00 82.00 98 PHE A CA 1
ATOM 819 C C . PHE A 1 98 ? 3.657 -5.956 17.211 1.00 82.00 98 PHE A C 1
ATOM 821 O O . PHE A 1 98 ? 2.795 -5.536 16.432 1.00 82.00 98 PHE A O 1
ATOM 828 N N . GLU A 1 99 ? 3.781 -7.238 17.533 1.00 81.12 99 GLU A N 1
ATOM 829 C CA . GLU A 1 99 ? 2.907 -8.299 17.050 1.00 81.12 99 GLU A CA 1
ATOM 830 C C . GLU A 1 99 ? 2.071 -8.810 18.222 1.00 81.12 99 GLU A C 1
ATOM 832 O O . GLU A 1 99 ? 2.522 -9.613 19.032 1.00 81.12 99 GLU A O 1
ATOM 837 N N . HIS A 1 100 ? 0.849 -8.287 18.348 1.00 80.81 100 HIS A N 1
ATOM 838 C CA . HIS A 1 100 ? -0.095 -8.716 19.374 1.00 80.81 100 HIS A CA 1
ATOM 839 C C . HIS A 1 100 ? -1.471 -8.991 18.752 1.00 80.81 100 HIS A C 1
ATOM 841 O O . HIS A 1 100 ? -1.969 -8.134 18.008 1.00 80.81 100 HIS A O 1
ATOM 847 N N . PRO A 1 101 ? -2.105 -10.141 19.056 1.00 81.50 101 PRO A N 1
ATOM 848 C CA . PRO A 1 101 ? -3.376 -10.539 18.451 1.00 81.50 101 PRO A CA 1
ATOM 849 C C . PRO A 1 101 ? -4.548 -9.652 18.884 1.00 81.50 101 PRO A C 1
ATOM 851 O O . PRO A 1 101 ? -5.539 -9.565 18.167 1.00 81.50 101 PRO A O 1
ATOM 854 N N . ALA A 1 102 ? -4.440 -8.959 20.024 1.00 83.88 102 ALA A N 1
ATOM 855 C CA . ALA A 1 102 ? -5.498 -8.054 20.465 1.00 83.88 102 ALA A CA 1
ATOM 856 C C . ALA A 1 102 ? -5.668 -6.854 19.517 1.00 83.88 102 ALA A C 1
ATOM 858 O O . ALA A 1 102 ? -4.733 -6.095 19.225 1.00 83.88 102 ALA A O 1
ATOM 859 N N . HIS A 1 103 ? -6.913 -6.674 19.097 1.00 84.88 103 HIS A N 1
ATOM 860 C CA . HIS A 1 103 ? -7.447 -5.499 18.429 1.00 84.88 103 HIS A CA 1
ATOM 861 C C . HIS A 1 103 ? -8.455 -4.793 19.345 1.00 84.88 103 HIS A C 1
ATOM 863 O O . HIS A 1 103 ? -8.861 -5.325 20.383 1.00 84.88 103 HIS A O 1
ATOM 869 N N . PHE A 1 104 ? -8.856 -3.577 18.972 1.00 84.56 104 PHE A N 1
ATOM 870 C CA . PHE A 1 104 ? -9.806 -2.803 19.769 1.00 84.56 104 PHE A CA 1
ATOM 871 C C . PHE A 1 104 ? -11.135 -3.557 19.942 1.00 84.56 104 PHE A C 1
ATOM 873 O O . PHE A 1 104 ? -11.725 -3.492 21.014 1.00 8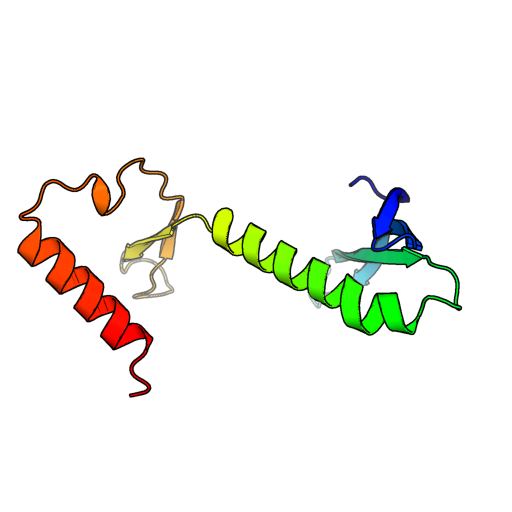4.56 104 PHE A O 1
ATOM 880 N N . ASP A 1 105 ? -11.561 -4.372 18.966 1.00 85.12 105 ASP A N 1
ATOM 881 C CA . ASP A 1 105 ? -12.796 -5.165 19.089 1.00 85.12 105 ASP A CA 1
ATOM 882 C C . ASP A 1 105 ? -12.685 -6.294 20.123 1.00 85.12 105 ASP A C 1
ATOM 884 O O . ASP A 1 105 ? -13.638 -6.498 20.867 1.00 85.12 105 ASP A O 1
ATOM 888 N N . THR A 1 106 ? -11.522 -6.940 20.268 1.00 89.00 106 THR A N 1
ATOM 889 C CA . THR A 1 106 ? -11.272 -7.932 21.339 1.00 89.00 106 THR A CA 1
ATOM 890 C C . THR A 1 106 ? -11.066 -7.325 22.724 1.00 89.00 106 THR A C 1
ATOM 892 O O . THR A 1 106 ? -11.058 -8.057 23.711 1.00 89.00 106 THR A O 1
ATOM 895 N N . LEU A 1 107 ? -10.881 -6.005 22.828 1.00 89.75 107 LEU A N 1
ATOM 896 C CA . LEU A 1 107 ? -10.749 -5.346 24.122 1.00 89.75 107 LEU A CA 1
ATOM 897 C C . LEU A 1 107 ? -12.103 -5.364 24.844 1.00 89.75 107 LEU A C 1
ATOM 899 O O . LEU A 1 107 ? -13.082 -4.783 24.357 1.00 89.75 107 LEU A O 1
ATOM 903 N N . ALA A 1 108 ? -12.138 -6.027 26.002 1.00 91.12 108 ALA A N 1
ATOM 904 C CA . ALA A 1 108 ? -13.302 -6.088 26.874 1.00 91.12 108 ALA A CA 1
ATOM 905 C C . ALA A 1 108 ? -13.538 -4.718 27.527 1.00 91.12 108 ALA A C 1
ATOM 907 O O . ALA A 1 108 ? -12.793 -4.292 28.409 1.00 91.12 108 ALA A O 1
ATOM 908 N N . MET A 1 109 ? -14.563 -4.014 27.054 1.00 93.38 109 MET A N 1
ATOM 909 C CA . MET A 1 109 ? -14.962 -2.687 27.515 1.00 93.38 109 MET A CA 1
ATOM 910 C C . MET A 1 109 ? -16.466 -2.512 27.287 1.00 93.38 109 MET A C 1
ATOM 912 O O . MET A 1 109 ? -17.049 -3.208 26.455 1.00 93.38 109 MET A O 1
ATOM 916 N N . ASP A 1 110 ? -17.081 -1.569 27.999 1.00 95.06 110 ASP A N 1
ATOM 917 C CA . ASP A 1 110 ? -18.471 -1.180 27.763 1.00 95.06 110 ASP A CA 1
ATOM 918 C C . ASP A 1 110 ? -18.694 -0.792 26.278 1.00 95.06 110 ASP A C 1
ATOM 920 O O . ASP A 1 110 ? -17.969 0.073 25.765 1.00 95.06 110 ASP A O 1
ATOM 924 N N . PRO A 1 111 ? -19.664 -1.410 25.569 1.00 93.31 111 PRO A N 1
ATOM 925 C CA . PRO A 1 111 ? -19.876 -1.180 24.139 1.00 93.31 111 PRO A CA 1
ATOM 926 C C . PRO A 1 111 ? -20.190 0.274 23.785 1.00 93.31 111 PRO A C 1
ATOM 928 O O . PRO A 1 111 ? -19.758 0.755 22.739 1.00 93.31 111 PRO A O 1
ATOM 931 N N . LYS A 1 112 ? -20.907 0.992 24.658 1.00 94.12 112 LYS A N 1
ATOM 932 C CA . LYS A 1 112 ? -21.284 2.386 24.419 1.00 94.12 112 LYS A CA 1
ATOM 933 C C . LYS A 1 112 ? -20.053 3.284 24.489 1.00 94.12 112 LYS A C 1
ATOM 935 O O . LYS A 1 112 ? -19.787 4.022 23.545 1.00 94.12 112 LYS A O 1
ATOM 940 N N . ARG A 1 113 ? -19.236 3.143 25.538 1.00 93.19 113 ARG A N 1
ATOM 941 C CA . ARG A 1 113 ? -17.956 3.874 25.647 1.00 93.19 113 ARG A CA 1
ATOM 942 C C . ARG A 1 113 ? -16.992 3.545 24.512 1.00 93.19 113 ARG A C 1
ATOM 944 O O . ARG A 1 113 ? -16.254 4.406 24.043 1.00 93.19 113 ARG A O 1
ATOM 951 N N . LYS A 1 114 ? -16.988 2.290 24.067 1.00 94.00 114 LYS A N 1
ATOM 952 C CA . LYS A 1 114 ? -16.160 1.835 22.945 1.00 94.00 114 LYS A CA 1
ATOM 953 C C . LYS A 1 114 ? -16.522 2.549 21.657 1.00 94.00 114 LYS A C 1
ATOM 955 O O . LYS A 1 114 ? -15.623 3.035 20.973 1.00 94.00 114 LYS A O 1
ATOM 960 N N . GLN A 1 115 ? -17.815 2.661 21.377 1.00 93.69 115 GLN A N 1
ATOM 961 C CA . GLN A 1 115 ? -18.301 3.384 20.214 1.00 93.69 115 GLN A CA 1
ATOM 962 C C . GLN A 1 115 ? -17.995 4.884 20.313 1.00 93.69 115 GLN A C 1
ATOM 964 O O . GLN A 1 115 ? -17.474 5.453 19.361 1.00 93.69 115 GLN A O 1
ATOM 969 N N . GLU A 1 116 ? -18.204 5.498 21.482 1.00 94.56 116 GLU A N 1
ATOM 970 C CA . GLU A 1 116 ? -17.893 6.917 21.719 1.00 94.56 116 GLU A CA 1
ATOM 971 C C . GLU A 1 116 ? -16.419 7.252 21.422 1.00 94.56 116 GLU A C 1
ATOM 973 O O . GLU A 1 116 ? -16.126 8.263 20.781 1.00 94.56 116 GLU A O 1
ATOM 978 N N . ILE A 1 117 ? -15.480 6.389 21.831 1.00 94.00 117 ILE A N 1
ATOM 979 C CA . ILE A 1 117 ? -14.049 6.567 21.540 1.00 94.00 117 ILE A CA 1
ATOM 980 C C . ILE A 1 117 ? -13.770 6.435 20.036 1.00 94.00 117 ILE A C 1
ATOM 982 O O . ILE A 1 117 ? -13.039 7.257 19.483 1.00 94.00 117 ILE A O 1
ATOM 986 N N . ILE A 1 118 ? -14.341 5.428 19.364 1.00 92.81 118 ILE A N 1
ATOM 987 C CA . ILE A 1 118 ? -14.154 5.227 17.916 1.00 92.81 118 ILE A CA 1
ATOM 988 C C . ILE A 1 118 ? -14.676 6.437 17.139 1.00 92.81 118 ILE A C 1
ATOM 990 O O . ILE A 1 118 ? -13.962 6.976 16.292 1.00 92.81 118 ILE A O 1
ATOM 994 N N . ASP A 1 119 ? -15.886 6.891 17.454 1.00 93.50 119 ASP A N 1
ATOM 995 C CA . ASP A 1 119 ? -16.521 8.027 16.790 1.00 93.50 119 ASP A CA 1
ATOM 996 C C . ASP A 1 119 ? -15.734 9.319 17.040 1.00 93.50 119 ASP A C 1
ATOM 998 O O . ASP A 1 119 ? -15.509 10.100 16.113 1.00 93.50 119 ASP A O 1
ATOM 1002 N N . GLY A 1 120 ? -15.233 9.515 18.265 1.00 94.88 120 GLY A N 1
ATOM 1003 C CA . GLY A 1 120 ? -14.343 10.622 18.610 1.00 94.88 120 GLY A CA 1
ATOM 1004 C C . GLY A 1 120 ? -13.048 10.619 17.791 1.00 94.88 120 GLY A C 1
ATOM 1005 O O . GLY A 1 120 ? -12.667 11.652 17.238 1.00 94.88 120 GLY A O 1
ATOM 1006 N N . LEU A 1 121 ? -12.401 9.459 17.641 1.00 93.06 121 LEU A N 1
ATOM 1007 C CA . LEU A 1 121 ? -11.189 9.309 16.826 1.00 93.06 121 LEU A C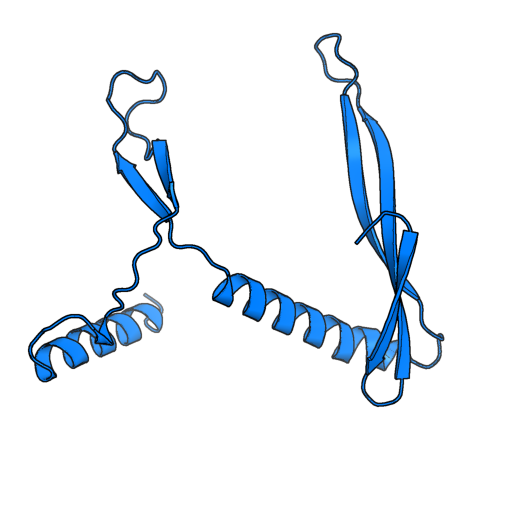A 1
ATOM 1008 C C . LEU A 1 121 ? -11.462 9.514 15.327 1.00 93.06 121 LEU A C 1
ATOM 1010 O O . LEU A 1 121 ? -10.654 10.137 14.636 1.00 93.06 121 LEU A O 1
ATOM 1014 N N . LEU A 1 122 ? -12.599 9.030 14.813 1.00 92.62 122 LEU A N 1
ATOM 1015 C CA . LEU A 1 122 ? -13.022 9.265 13.427 1.00 92.62 122 LEU A CA 1
ATOM 1016 C C . LEU A 1 122 ? -13.299 10.747 13.172 1.00 92.62 122 LEU A C 1
ATOM 1018 O O . LEU A 1 122 ? -12.882 11.283 12.143 1.00 92.62 122 LEU A O 1
ATOM 1022 N N . LYS A 1 123 ? -13.956 11.422 14.121 1.00 93.81 123 LYS A N 1
ATOM 1023 C CA . LYS A 1 123 ? -14.197 12.863 14.063 1.00 93.81 123 LYS A CA 1
ATOM 1024 C C . LYS A 1 123 ? -12.886 13.643 14.083 1.00 93.81 123 LYS A C 1
ATOM 1026 O O . LYS A 1 123 ? -12.730 14.534 13.260 1.00 93.81 123 LYS A O 1
ATOM 1031 N N . PHE A 1 124 ? -11.938 13.279 14.948 1.00 92.88 124 PHE A N 1
ATOM 1032 C CA . PHE A 1 124 ? -10.611 13.900 14.992 1.00 92.88 124 PHE A CA 1
ATOM 1033 C C . PHE A 1 124 ? -9.855 13.728 13.668 1.00 92.88 124 PHE A C 1
ATOM 1035 O O . PHE A 1 124 ? -9.350 14.695 13.119 1.00 92.88 124 PHE A O 1
ATOM 1042 N N . LYS A 1 125 ? -9.847 12.516 13.097 1.00 90.38 125 LYS A N 1
ATOM 1043 C CA . LYS A 1 125 ? -9.194 12.237 11.806 1.00 90.38 125 LYS A CA 1
ATOM 1044 C C . LYS A 1 125 ? -9.776 13.055 10.646 1.00 90.38 125 LYS A C 1
ATOM 1046 O O . LYS A 1 125 ? -9.044 13.417 9.728 1.00 90.38 125 LYS A O 1
ATOM 1051 N N . ASN A 1 126 ? -11.091 13.262 10.646 1.00 90.94 126 ASN A N 1
ATOM 1052 C CA . ASN A 1 126 ? -11.794 13.987 9.586 1.00 90.94 126 ASN A CA 1
ATOM 1053 C C . ASN A 1 126 ? -11.875 15.500 9.852 1.00 90.94 126 ASN A C 1
ATOM 1055 O O . ASN A 1 126 ? -12.198 16.260 8.937 1.00 90.94 126 ASN A O 1
ATOM 1059 N N . GLY A 1 127 ? -11.601 15.933 11.083 1.00 87.12 127 GLY A N 1
ATOM 1060 C CA . GLY A 1 127 ? -11.446 17.333 11.444 1.00 87.12 127 GLY A CA 1
ATOM 1061 C C . GLY A 1 127 ? -10.226 17.907 10.734 1.00 87.12 127 GLY A C 1
ATOM 1062 O O . GLY A 1 127 ? -9.151 17.319 10.755 1.00 87.12 127 GLY A O 1
ATOM 1063 N N . LYS A 1 128 ? -10.410 19.032 10.043 1.00 62.78 128 LYS A N 1
ATOM 1064 C CA . LYS A 1 128 ? -9.348 19.740 9.313 1.00 62.78 128 LYS A CA 1
ATOM 1065 C C . LYS A 1 128 ? -8.663 20.831 10.154 1.00 62.78 128 LYS A C 1
ATOM 1067 O O . LYS A 1 128 ? -8.014 21.695 9.572 1.00 62.78 128 LYS A O 1
ATOM 1072 N N . GLU A 1 129 ? -8.806 20.787 11.477 1.00 48.34 129 GLU A N 1
ATOM 1073 C CA . GLU A 1 129 ? -8.177 21.724 12.421 1.00 48.34 129 GLU A CA 1
ATOM 1074 C C . GLU A 1 129 ? -7.147 21.016 13.299 1.00 48.34 129 GLU A C 1
ATOM 1076 O O . GLU A 1 129 ? -7.505 19.977 13.901 1.00 48.34 129 GLU A O 1
#

pLDDT: mean 82.08, std 12.48, range [48.34, 95.06]

=== Feature glossary ===
Legend for the data blocks above and below:

— What the protein is —

Sequence gives the chain of amino acids in standard one-letter code (A=alanine, C=cysteine, …, Y=tyrosine), read N→C. It is the only feature that is directly encoded by the gene; all structural features are derived from the folded form of this sequence.

The annotation block draws on four external resources. InterPro: which protein families and domains the sequence belongs to. GO: standardized terms for what the protein does, what process it participates in, and where in the cell it acts. CATH: which structural fold it has in the CATH hierarchy. Organism: the species of origin.

— Where its atoms are —

Atomic coordinates in PDBx/mmCIF format — the same representation the Protein Data Bank distributes. Each line of the _atom_site loop places one backbone atom in Cartesian space (units: ångströms, origin: arbitrary).

Six rendered views show the 3D structure from the faces of a cube — i.e. along ±x, ±y, ±z. Rendering representation is drawn randomly per protein from cartoon (secondary-structure ribbons), sticks (backbone bonds), or molecular surface; coloring is either N→C rainbow (blue at the N-terminus through red at the C-terminus) or one color per chain.

— Local backbone conformation —

DSSP 8-state secondary structure assigns each residue one of H (α-helix), G (3₁₀-helix), I (π-helix), E (extended β-strand), B (isolated β-bridge), T (hydrogen-bonded turn), S (bend), or '-' (coil). The assignment is computed from backbone hydrogen-bond geometry via the Kabsch–Sander algorithm.

P-SEA three-state annotation labels each residue as helix, strand, or coil based purely on the geometry of the Cα trace. It serves as a fallback when the full backbone (and thus DSSP) is unavailable.

φ (phi) and ψ (psi) are the two rotatable backbone dihedrals per residue: φ is the C(i-1)–N–Cα–C torsion, ψ is the N–Cα–C–N(i+1) torsion, both in degrees on (−180°, 180°]. α-helical residues cluster near (−60°, −45°); β-strand residues near (−120°, +130°). A Ramachandran plot is simply a scatter of (φ, ψ) for every residue.

— Global shape and packing —

Radius of gyration (Rg) is the root-mean-square distance of Cα atoms from their centroid — a single number for overall size and compactness. A globular domain of N residues has Rg ≈ 2.2·N^0.38 Å; an extended or disordered chain has a much larger Rg. The Cα contact count is the number of residue pairs whose Cα atoms are within 8 Å and are more than four positions apart in sequence — a standard proxy for tertiary packing density. The bounding box is the smallest axis-aligned box enclosing all Cα atoms.

Accessible surface area quantifies burial. A residue with SASA near zero is packed into the hydrophobic core; one with SASA >100 Å² sits on the surface. Computed here via the Shrake–Rupley numerical algorithm with a 1.4 Å probe.

The contact map is a binary N×N matrix image: pixel (i, j) is dark where Cα_i and Cα_j are within 8 Å and |i−j|>4. Because the |i−j|>4 filter removes local helical contacts, off-diagonal stripes parallel to the main diagonal indicate parallel β-sheets; stripes perpendicular to it indicate antiparallel β-sheets. The Ramachandran plot scatters every residue's (φ, ψ) pair against the sterically allowed regions. The PAE heatmap renders the predicted-aligned-error matrix.

— Structural neighborhood —

A 3Di character summarizes, for each residue, the relative orientation of the Cα frame of its nearest spatial neighbor. Because it encodes fold topology rather than chemistry, 3Di alignments detect remote structural similarity that sequence alignment misses.

Structural nearest neighbors (via Foldseek easy-search vs the PDB). Reported per hit: target PDB id, E-value, and alignment TM-score. A TM-score above ~0.5 is the conventional threshold for 'same fold'.

— Confidence and disorder —

For AlphaFold models, the B-factor field carries pLDDT — the model's own estimate of local accuracy on a 0–100 scale. Regions with pLDDT<50 should be treated as essentially unmodeled; they often correspond to intrinsically disordered segments.

B-factor (Debye–Waller factor) reflects atomic displacement in the crystal lattice. It is an experimental observable (units Å²), not a prediction; low values mean the atom is pinned down, high values mean it moves or is heterogeneous across the crystal.

Predicted Aligned Error (PAE) is an AlphaFold confidence matrix: entry (i, j) is the expected error in the position of residue j, in ångströms, when the prediction is superimposed on the true structure at residue i. Low PAE within a block of residues means that block is internally rigid and well-predicted; high PAE between two blocks means their relative placement is uncertain even if each block individually is confident.